Protein AF-A0A7X7KGE7-F1 (afdb_monomer_lite)

Structure (mmCIF, N/CA/C/O backbone):
data_AF-A0A7X7KGE7-F1
#
_entry.id   AF-A0A7X7KGE7-F1
#
loop_
_atom_site.group_PDB
_atom_site.id
_atom_site.type_symbol
_atom_site.label_atom_id
_atom_site.label_alt_id
_atom_site.label_comp_id
_atom_site.label_asym_id
_atom_site.label_entity_id
_atom_site.label_seq_id
_atom_site.pdbx_PDB_ins_code
_atom_site.Cartn_x
_atom_site.Cartn_y
_atom_site.Cartn_z
_atom_site.occupancy
_atom_site.B_iso_or_equiv
_atom_site.auth_seq_id
_atom_site.auth_comp_id
_atom_site.auth_asym_id
_atom_site.auth_atom_id
_atom_site.pdbx_PDB_model_num
ATOM 1 N N . MET A 1 1 ? 40.714 7.848 0.574 1.00 52.41 1 MET A N 1
ATOM 2 C CA . MET A 1 1 ? 39.692 7.225 -0.298 1.00 52.41 1 MET A CA 1
ATOM 3 C C . MET A 1 1 ? 38.360 7.243 0.436 1.00 52.41 1 MET A C 1
ATOM 5 O O . MET A 1 1 ? 38.310 6.769 1.563 1.00 52.41 1 MET A O 1
ATOM 9 N N . ARG A 1 2 ? 37.310 7.849 -0.134 1.00 52.59 2 ARG A N 1
ATOM 10 C CA . ARG A 1 2 ? 35.956 7.795 0.445 1.00 52.59 2 ARG A CA 1
ATOM 11 C C . ARG A 1 2 ? 35.436 6.367 0.279 1.00 52.59 2 ARG A C 1
ATOM 13 O O . ARG A 1 2 ? 35.408 5.878 -0.846 1.00 52.59 2 ARG A O 1
ATOM 20 N N . ALA A 1 3 ? 35.060 5.713 1.375 1.00 55.94 3 ALA A N 1
ATOM 21 C CA . ALA A 1 3 ? 34.415 4.408 1.315 1.00 55.94 3 ALA A CA 1
ATOM 22 C C . ALA A 1 3 ? 33.136 4.521 0.473 1.00 55.94 3 ALA A C 1
ATOM 24 O O . ALA A 1 3 ? 32.324 5.428 0.689 1.00 55.94 3 ALA A O 1
ATOM 25 N N . ALA A 1 4 ? 32.982 3.629 -0.506 1.00 59.44 4 ALA A N 1
ATOM 26 C CA . ALA A 1 4 ? 31.744 3.503 -1.253 1.00 59.44 4 ALA A CA 1
ATOM 27 C C . ALA A 1 4 ? 30.619 3.208 -0.254 1.00 59.44 4 ALA A C 1
ATOM 29 O O . ALA A 1 4 ? 30.708 2.273 0.542 1.00 59.44 4 ALA A O 1
ATOM 30 N N . LYS A 1 5 ? 29.584 4.052 -0.249 1.00 61.25 5 LYS A N 1
ATOM 31 C CA . LYS A 1 5 ? 28.394 3.842 0.574 1.00 61.25 5 LYS A CA 1
ATOM 32 C C . LYS A 1 5 ? 27.780 2.510 0.145 1.00 61.25 5 LYS A C 1
ATOM 34 O O . LYS A 1 5 ? 27.368 2.394 -1.007 1.00 61.25 5 LYS A O 1
ATOM 39 N N . ALA A 1 6 ? 27.755 1.529 1.046 1.00 59.47 6 ALA A N 1
ATOM 40 C CA . ALA A 1 6 ? 27.133 0.237 0.785 1.00 59.47 6 ALA A CA 1
ATOM 41 C C . ALA A 1 6 ? 25.704 0.456 0.265 1.00 59.47 6 ALA A C 1
ATOM 43 O O . ALA A 1 6 ? 24.954 1.272 0.817 1.00 59.47 6 ALA A O 1
ATOM 44 N N . ALA A 1 7 ? 25.357 -0.224 -0.829 1.00 59.50 7 ALA A N 1
ATOM 45 C CA . ALA A 1 7 ? 23.989 -0.234 -1.320 1.00 59.50 7 ALA A CA 1
ATOM 46 C C . ALA A 1 7 ? 23.089 -0.768 -0.191 1.00 59.50 7 ALA A C 1
ATOM 48 O O . ALA A 1 7 ? 23.468 -1.744 0.458 1.00 59.50 7 ALA A O 1
ATOM 49 N N . PRO A 1 8 ? 21.953 -0.117 0.113 1.00 59.69 8 PRO A N 1
ATOM 50 C CA . PRO A 1 8 ? 21.056 -0.622 1.143 1.00 59.69 8 PRO A CA 1
ATOM 51 C C . PRO A 1 8 ? 20.597 -2.025 0.745 1.00 59.69 8 PRO A C 1
ATOM 53 O O . PRO A 1 8 ? 20.142 -2.217 -0.385 1.00 59.69 8 PRO A O 1
ATOM 56 N N . GLU A 1 9 ? 20.727 -2.993 1.654 1.00 61.19 9 GLU A N 1
ATOM 57 C CA . GLU A 1 9 ? 20.193 -4.330 1.412 1.00 61.19 9 GLU A CA 1
ATOM 58 C C . GLU A 1 9 ? 18.685 -4.230 1.14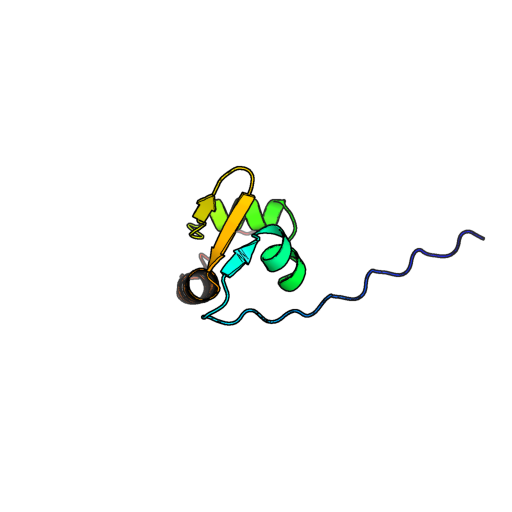0 1.00 61.19 9 GLU A C 1
ATOM 60 O O . GLU A 1 9 ? 17.981 -3.485 1.840 1.00 61.19 9 GLU A O 1
ATOM 65 N N . PRO A 1 10 ? 18.171 -4.931 0.115 1.00 58.44 10 PRO A N 1
ATOM 66 C CA . PRO A 1 10 ? 16.747 -4.951 -0.150 1.00 58.44 10 PRO A CA 1
ATOM 67 C C . PRO A 1 10 ? 16.033 -5.540 1.067 1.00 58.44 10 PRO A C 1
ATOM 69 O O . PRO A 1 10 ? 16.186 -6.708 1.415 1.00 58.44 10 PRO A O 1
ATOM 72 N N . VAL A 1 11 ? 15.250 -4.701 1.744 1.00 61.47 11 VAL A N 1
ATOM 73 C CA . VAL A 1 11 ? 14.401 -5.138 2.850 1.00 61.47 11 VAL A CA 1
ATOM 74 C C . VAL A 1 11 ? 13.258 -5.944 2.245 1.00 61.47 11 VAL A C 1
ATOM 76 O O . VAL A 1 11 ? 12.249 -5.384 1.824 1.00 61.47 11 VAL A O 1
ATOM 79 N N . HIS A 1 12 ? 13.424 -7.261 2.181 1.00 67.19 12 HIS A N 1
ATOM 80 C CA . HIS A 1 12 ? 12.357 -8.174 1.797 1.00 67.19 12 HIS A CA 1
ATOM 81 C C . HIS A 1 12 ? 11.356 -8.272 2.952 1.00 67.19 12 HIS A C 1
ATOM 83 O O . HIS A 1 12 ? 11.612 -8.921 3.965 1.00 67.19 12 HIS A O 1
ATOM 89 N N . GLY A 1 13 ? 10.227 -7.572 2.836 1.00 83.94 13 GLY A N 1
ATOM 90 C CA . GLY A 1 13 ? 9.106 -7.710 3.761 1.00 83.94 13 GLY A CA 1
ATOM 91 C C . GLY A 1 13 ? 7.956 -8.488 3.128 1.00 83.94 13 GLY A C 1
ATOM 92 O O . GLY A 1 13 ? 7.729 -8.403 1.926 1.00 83.94 13 GLY A O 1
ATOM 93 N N . SER A 1 14 ? 7.193 -9.217 3.940 1.00 92.88 14 SER A N 1
ATOM 94 C CA . SER A 1 14 ? 5.931 -9.831 3.517 1.00 92.88 14 SER A CA 1
ATOM 95 C C . SER A 1 14 ? 4.740 -8.945 3.886 1.00 92.88 14 SER A C 1
ATOM 97 O O . SER A 1 14 ? 4.761 -8.256 4.913 1.00 92.88 14 SER A O 1
ATOM 99 N N . ILE A 1 15 ? 3.680 -9.012 3.082 1.00 95.69 15 ILE A N 1
ATOM 100 C CA . ILE A 1 15 ? 2.363 -8.447 3.394 1.00 95.69 15 ILE A CA 1
ATOM 101 C C . ILE A 1 15 ? 1.401 -9.614 3.603 1.00 95.69 15 ILE A C 1
ATOM 103 O O . ILE A 1 15 ? 1.319 -10.495 2.749 1.00 95.69 15 ILE A O 1
ATOM 107 N N . ARG A 1 16 ? 0.686 -9.628 4.730 1.00 96.81 16 ARG A N 1
ATOM 108 C CA . ARG A 1 16 ? -0.381 -10.606 4.998 1.00 96.81 16 ARG A CA 1
ATOM 109 C C . ARG A 1 16 ? -1.745 -9.941 4.905 1.00 96.81 16 ARG A C 1
ATOM 111 O O . ARG A 1 16 ? -1.868 -8.760 5.209 1.00 96.81 16 ARG A O 1
ATOM 118 N N . ALA A 1 17 ? -2.762 -10.695 4.497 1.00 97.69 17 ALA A N 1
ATOM 119 C CA . ALA A 1 17 ? -4.097 -10.158 4.230 1.00 97.69 17 ALA A CA 1
ATOM 120 C C . ALA A 1 17 ? -4.780 -9.538 5.466 1.00 97.69 17 ALA A C 1
ATOM 122 O O . ALA A 1 17 ? -5.544 -8.584 5.337 1.00 97.69 17 ALA A O 1
ATOM 123 N N . ASP A 1 18 ? -4.492 -10.064 6.652 1.00 97.62 18 ASP A N 1
ATOM 124 C CA . ASP A 1 18 ? -5.073 -9.688 7.941 1.00 97.62 18 ASP A CA 1
ATOM 125 C C . ASP A 1 18 ? -4.352 -8.520 8.639 1.00 97.62 18 ASP A C 1
ATOM 127 O O . ASP A 1 18 ? -4.814 -8.026 9.668 1.00 97.62 18 ASP A O 1
ATOM 131 N N . GLU A 1 19 ? -3.244 -8.030 8.080 1.00 97.31 19 GLU A N 1
ATOM 132 C CA . GLU A 1 19 ? -2.489 -6.918 8.655 1.00 97.31 19 GLU A CA 1
ATOM 133 C C . GLU A 1 19 ? -3.145 -5.558 8.339 1.00 97.31 19 GLU A C 1
ATOM 135 O O . GLU A 1 19 ? -3.576 -5.292 7.215 1.00 97.31 19 GLU A O 1
ATOM 140 N N . LEU A 1 20 ? -3.151 -4.642 9.315 1.00 98.12 20 LEU A N 1
ATOM 141 C CA . LEU A 1 20 ? -3.379 -3.210 9.092 1.00 98.12 20 LEU A CA 1
ATOM 142 C C . LEU A 1 20 ? -2.045 -2.479 9.240 1.00 98.12 20 LEU A C 1
ATOM 144 O O . LEU A 1 20 ? -1.464 -2.436 10.324 1.00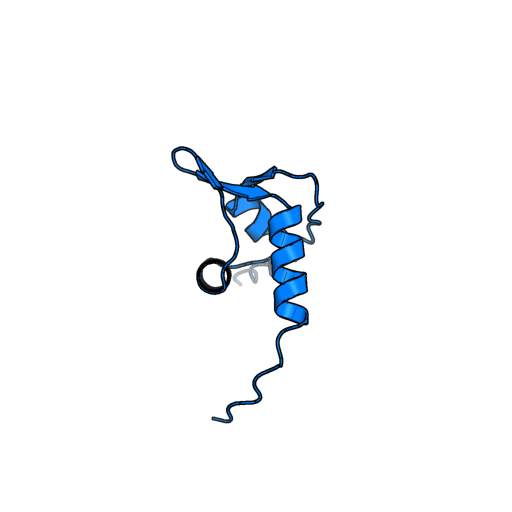 98.12 20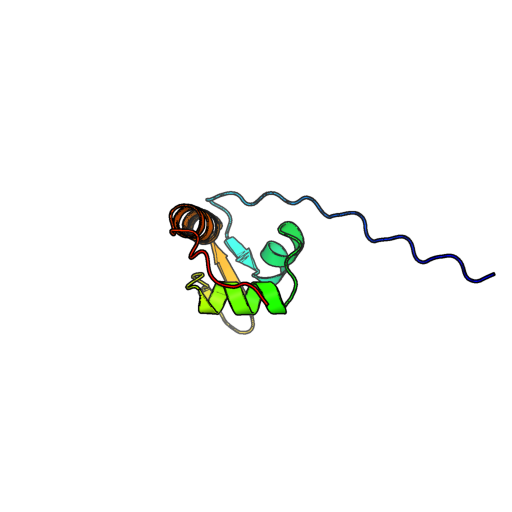 LEU A O 1
ATOM 148 N N . LEU A 1 21 ? -1.559 -1.889 8.153 1.00 97.62 21 LEU A N 1
ATOM 149 C CA . LEU A 1 21 ? -0.238 -1.276 8.097 1.00 97.62 21 LEU A CA 1
ATOM 150 C C . LEU A 1 21 ? -0.346 0.228 7.899 1.00 97.62 21 LEU A C 1
ATOM 152 O O . LEU A 1 21 ? -1.182 0.714 7.142 1.00 97.62 21 LEU A O 1
ATOM 156 N N . LEU A 1 22 ? 0.573 0.977 8.510 1.00 97.44 22 LEU A N 1
ATOM 157 C CA . LEU A 1 22 ? 0.871 2.326 8.039 1.00 97.44 22 LEU A CA 1
ATOM 158 C C . LEU A 1 22 ? 1.374 2.240 6.597 1.00 97.44 22 LEU A C 1
ATOM 160 O O . LEU A 1 22 ? 2.236 1.417 6.282 1.00 97.44 22 LEU A O 1
ATOM 164 N N . MET A 1 23 ? 0.932 3.153 5.736 1.00 95.94 23 MET A N 1
ATOM 165 C CA . MET A 1 23 ? 1.334 3.161 4.328 1.00 95.94 23 MET A CA 1
ATOM 166 C C . MET A 1 23 ? 2.858 3.300 4.163 1.00 95.94 23 MET A C 1
ATOM 168 O O . MET A 1 23 ? 3.442 2.740 3.237 1.00 95.94 23 MET A O 1
ATOM 172 N N . LYS A 1 24 ? 3.527 3.995 5.097 1.00 94.31 24 LYS A N 1
ATOM 173 C CA . LYS A 1 24 ? 4.997 4.089 5.161 1.00 94.31 24 LYS A CA 1
ATOM 174 C C . LYS A 1 24 ? 5.662 2.722 5.361 1.00 94.31 24 LYS A C 1
ATOM 176 O O . LYS A 1 24 ? 6.679 2.454 4.730 1.00 94.31 24 LYS A O 1
ATOM 181 N N . GLU A 1 25 ? 5.101 1.877 6.221 1.00 95.81 25 GLU A N 1
ATOM 182 C CA . GLU A 1 25 ? 5.637 0.543 6.507 1.00 95.81 25 GLU A CA 1
ATOM 183 C C . GLU A 1 25 ? 5.375 -0.420 5.349 1.00 95.81 25 GLU A C 1
ATOM 185 O O . GLU A 1 25 ? 6.299 -1.091 4.898 1.00 95.81 25 GLU A O 1
ATOM 190 N N . ALA A 1 26 ? 4.159 -0.417 4.798 1.00 95.56 26 ALA A N 1
ATOM 191 C CA . ALA A 1 26 ? 3.847 -1.184 3.594 1.00 95.56 26 ALA A CA 1
ATOM 192 C C . ALA A 1 26 ? 4.782 -0.798 2.431 1.00 95.56 26 ALA A C 1
ATOM 194 O O . ALA A 1 26 ? 5.366 -1.668 1.792 1.00 95.56 26 ALA A O 1
ATOM 195 N N . SER A 1 27 ? 5.028 0.502 2.227 1.00 94.44 27 SER A N 1
ATOM 196 C CA . SER A 1 27 ? 5.961 0.973 1.194 1.00 94.44 27 SER A CA 1
ATOM 197 C C . SER A 1 27 ? 7.390 0.490 1.446 1.00 94.44 27 SER A C 1
ATOM 199 O O . SER A 1 27 ? 8.060 0.053 0.518 1.00 94.44 27 SER A O 1
ATOM 201 N N . ARG A 1 28 ? 7.852 0.519 2.704 1.00 93.69 28 ARG A N 1
ATOM 202 C CA . ARG A 1 28 ? 9.176 0.010 3.086 1.00 93.69 28 ARG A CA 1
ATOM 203 C C . ARG A 1 28 ? 9.324 -1.477 2.758 1.00 93.69 28 ARG A C 1
ATOM 205 O O . ARG A 1 28 ? 10.342 -1.852 2.191 1.00 93.69 28 ARG A O 1
ATOM 212 N N . ARG A 1 29 ? 8.323 -2.300 3.089 1.00 94.19 29 ARG A N 1
ATOM 213 C CA . ARG A 1 29 ? 8.338 -3.756 2.849 1.00 94.19 29 ARG A CA 1
ATOM 214 C C . ARG A 1 29 ? 8.300 -4.125 1.368 1.00 94.19 29 ARG A C 1
ATOM 216 O O . ARG A 1 29 ? 8.927 -5.100 0.978 1.00 94.19 29 ARG A O 1
ATOM 223 N N . LEU A 1 30 ? 7.586 -3.340 0.563 1.00 92.12 30 LEU A N 1
ATOM 224 C CA . LEU A 1 30 ? 7.485 -3.524 -0.889 1.00 92.12 30 LEU A CA 1
ATOM 225 C C . LEU A 1 30 ? 8.647 -2.880 -1.662 1.00 92.12 30 LEU A C 1
ATOM 227 O O . LEU A 1 30 ? 8.677 -2.946 -2.888 1.00 92.12 30 LEU A O 1
ATOM 231 N N . GLY A 1 31 ? 9.557 -2.175 -0.981 1.00 92.12 31 GLY A N 1
ATOM 232 C CA . GLY A 1 31 ? 10.591 -1.370 -1.636 1.00 92.12 31 GLY A CA 1
ATOM 233 C C . GLY A 1 31 ? 10.038 -0.192 -2.452 1.00 92.12 31 GLY A C 1
ATOM 234 O O . GLY A 1 31 ? 10.716 0.330 -3.336 1.00 92.12 31 GLY A O 1
ATOM 235 N N . TRP A 1 32 ? 8.807 0.247 -2.184 1.00 92.88 32 TRP A N 1
ATOM 236 C CA . TRP A 1 32 ? 8.165 1.329 -2.921 1.00 92.88 32 TRP A CA 1
ATOM 237 C C . TRP A 1 32 ? 8.728 2.695 -2.548 1.00 92.88 32 TRP A C 1
ATOM 239 O O . TRP A 1 32 ? 8.798 3.089 -1.380 1.00 92.88 32 TRP A O 1
ATOM 249 N N . GLN A 1 33 ? 9.040 3.474 -3.579 1.00 93.00 33 GLN A N 1
ATOM 250 C CA . GLN A 1 33 ? 9.365 4.884 -3.435 1.00 93.00 33 GLN A CA 1
ATOM 251 C C . GLN A 1 33 ? 8.096 5.743 -3.453 1.00 93.00 33 GLN A C 1
ATOM 253 O O . GLN A 1 33 ? 7.019 5.315 -3.872 1.00 93.00 33 GLN A O 1
ATOM 258 N N . ARG A 1 34 ? 8.229 7.015 -3.056 1.00 91.38 34 ARG A N 1
ATOM 259 C CA . ARG A 1 34 ? 7.110 7.973 -3.024 1.00 91.38 34 ARG A CA 1
ATOM 260 C C . ARG A 1 34 ? 6.387 8.094 -4.372 1.00 91.38 34 ARG A C 1
ATOM 262 O O . ARG A 1 34 ? 5.168 8.236 -4.380 1.00 91.38 34 ARG A O 1
ATOM 269 N N . LYS A 1 35 ? 7.124 8.033 -5.491 1.00 93.25 35 LYS A N 1
ATOM 270 C CA . LYS A 1 35 ? 6.551 8.073 -6.848 1.00 93.25 35 LYS A CA 1
ATOM 271 C C . LYS A 1 35 ? 5.686 6.841 -7.132 1.00 93.25 35 LYS A C 1
ATOM 273 O O . LYS A 1 35 ? 4.550 7.006 -7.558 1.00 93.25 35 LYS A O 1
ATOM 278 N N . THR A 1 36 ? 6.180 5.644 -6.814 1.00 94.50 36 THR A N 1
ATOM 279 C CA . THR A 1 36 ? 5.438 4.379 -6.956 1.00 94.50 36 THR A CA 1
ATOM 280 C C . THR A 1 36 ? 4.159 4.389 -6.129 1.00 94.50 36 THR A C 1
ATOM 282 O O . THR A 1 36 ? 3.098 4.053 -6.637 1.00 94.50 36 THR A O 1
ATOM 285 N N . LEU A 1 37 ? 4.228 4.860 -4.880 1.00 93.75 37 LEU A N 1
ATOM 286 C CA . 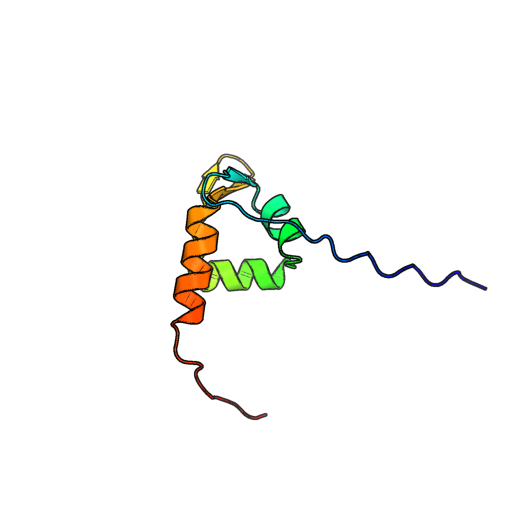LEU A 1 37 ? 3.043 4.984 -4.035 1.00 93.75 37 LEU A CA 1
ATOM 287 C C . LEU A 1 37 ? 2.017 5.969 -4.615 1.00 93.75 37 LEU A C 1
ATOM 289 O O . LEU A 1 37 ? 0.822 5.686 -4.618 1.00 93.75 37 LEU A O 1
ATOM 293 N N . ALA A 1 38 ? 2.465 7.134 -5.090 1.00 93.94 38 ALA A N 1
ATOM 294 C CA . ALA A 1 38 ? 1.574 8.110 -5.712 1.00 93.94 38 ALA A CA 1
ATOM 295 C C . ALA A 1 38 ? 0.902 7.539 -6.972 1.00 93.94 38 ALA A C 1
ATOM 297 O O . ALA A 1 38 ? -0.287 7.767 -7.178 1.00 93.94 38 ALA A O 1
ATOM 298 N N . HIS A 1 39 ? 1.646 6.766 -7.767 1.00 94.81 39 HIS A N 1
ATOM 299 C CA . HIS A 1 39 ? 1.116 6.040 -8.915 1.00 94.81 39 HIS A CA 1
ATOM 300 C C . HIS A 1 39 ? 0.070 5.004 -8.486 1.00 94.81 39 HIS A C 1
ATOM 302 O O . HIS A 1 39 ? -1.063 5.078 -8.933 1.00 94.81 39 HIS A O 1
ATOM 308 N N . ALA A 1 40 ? 0.383 4.123 -7.532 1.00 94.81 40 ALA A N 1
ATOM 309 C CA . ALA A 1 40 ? -0.556 3.112 -7.040 1.00 94.81 40 ALA A CA 1
ATOM 310 C C . ALA A 1 40 ? -1.865 3.721 -6.505 1.00 94.81 40 ALA A C 1
ATOM 312 O O . ALA A 1 40 ? -2.948 3.211 -6.775 1.00 94.81 40 ALA A O 1
ATOM 313 N N . LYS A 1 41 ? -1.789 4.852 -5.790 1.00 94.19 41 LYS A N 1
ATOM 314 C CA . LYS A 1 41 ? -2.983 5.585 -5.337 1.00 94.19 41 LYS A CA 1
ATOM 315 C C . LYS A 1 41 ? -3.822 6.121 -6.499 1.00 94.19 41 LYS A C 1
ATOM 317 O O . LYS A 1 41 ? -5.044 6.076 -6.418 1.00 94.19 41 LYS A O 1
ATOM 322 N N . ARG A 1 42 ? -3.187 6.621 -7.565 1.00 94.19 42 ARG A N 1
ATOM 323 C CA . ARG A 1 42 ? -3.891 7.031 -8.793 1.00 94.19 42 ARG A CA 1
ATOM 324 C C . ARG A 1 42 ? -4.542 5.845 -9.503 1.00 94.19 42 ARG A C 1
ATOM 326 O O . ARG A 1 42 ? -5.642 5.995 -10.010 1.00 94.19 42 ARG A O 1
ATOM 333 N N . GLU A 1 43 ? -3.888 4.688 -9.473 1.00 93.38 43 GLU A N 1
ATOM 334 C CA . GLU A 1 43 ? -4.377 3.423 -10.036 1.00 93.38 43 GLU A CA 1
ATOM 335 C C . GLU A 1 43 ? -5.488 2.756 -9.206 1.00 93.38 43 GLU A C 1
ATOM 337 O O . GLU A 1 43 ? -5.977 1.687 -9.575 1.00 93.38 43 GLU A O 1
ATOM 342 N N . GLY A 1 44 ? -5.900 3.380 -8.095 1.00 94.88 44 GLY A N 1
ATOM 343 C CA . GLY A 1 44 ? -7.044 2.948 -7.294 1.00 94.88 44 GLY A CA 1
ATOM 344 C C . GLY A 1 44 ? -6.700 2.182 -6.017 1.00 94.88 44 GLY A C 1
ATOM 345 O O . GLY A 1 44 ? -7.604 1.609 -5.410 1.00 94.88 44 GLY A O 1
ATOM 346 N N . LEU A 1 45 ? -5.437 2.179 -5.563 1.00 96.69 45 LEU A N 1
ATOM 347 C CA . LEU A 1 45 ? -5.082 1.567 -4.278 1.00 96.69 45 LEU A CA 1
ATOM 348 C C . LEU A 1 45 ? -5.896 2.195 -3.138 1.00 96.69 45 LEU A C 1
ATOM 350 O O . LEU A 1 45 ? -5.770 3.386 -2.833 1.00 96.69 45 LEU A O 1
ATOM 354 N N . ARG A 1 46 ? -6.695 1.363 -2.465 1.00 95.31 46 ARG A N 1
ATOM 355 C CA . ARG A 1 46 ? -7.518 1.782 -1.331 1.00 95.31 46 ARG A CA 1
ATOM 356 C C . ARG A 1 46 ? -6.640 2.045 -0.113 1.00 95.31 46 ARG A C 1
ATOM 358 O O . ARG A 1 46 ? -5.836 1.211 0.291 1.00 95.31 46 ARG A O 1
ATOM 365 N N . THR A 1 47 ? -6.824 3.211 0.498 1.00 96.56 47 THR A N 1
ATOM 366 C CA . THR A 1 47 ? -6.151 3.584 1.747 1.00 96.56 47 THR A CA 1
ATOM 367 C C . THR A 1 47 ? -7.147 4.171 2.730 1.00 96.56 47 THR A C 1
ATOM 369 O O . THR A 1 47 ? -8.089 4.854 2.334 1.00 96.56 47 THR A O 1
ATOM 372 N N . ILE A 1 48 ? -6.904 3.947 4.015 1.00 97.44 48 ILE A N 1
ATOM 373 C CA . ILE A 1 48 ? -7.696 4.480 5.117 1.00 97.44 48 ILE A CA 1
ATOM 374 C C . ILE A 1 48 ? -6.944 5.677 5.688 1.00 97.44 48 ILE A C 1
ATOM 376 O O . ILE A 1 48 ? -5.819 5.539 6.169 1.00 97.44 48 ILE A O 1
ATOM 380 N N . LYS A 1 49 ? -7.561 6.856 5.665 1.00 96.75 49 LYS A N 1
ATOM 381 C CA . LYS A 1 49 ? -6.993 8.050 6.294 1.00 96.75 49 LYS A CA 1
ATOM 382 C C . LYS A 1 49 ? -7.495 8.161 7.730 1.00 96.75 49 LYS A C 1
ATOM 384 O O . LYS A 1 49 ? -8.700 8.255 7.946 1.00 96.75 49 LYS A O 1
ATOM 389 N N . PHE A 1 50 ? -6.583 8.178 8.702 1.00 96.62 50 PHE A N 1
ATOM 390 C CA . PHE A 1 50 ? -6.925 8.355 10.115 1.00 96.62 50 PHE A CA 1
ATOM 391 C C . PHE A 1 50 ? -5.932 9.304 10.797 1.00 96.62 50 PHE A C 1
ATOM 393 O O . PHE A 1 50 ? -4.738 9.023 10.930 1.00 96.62 50 PHE A O 1
ATOM 400 N N . GLY A 1 51 ? -6.431 10.474 11.204 1.00 96.12 51 GLY A N 1
ATOM 401 C CA . GLY A 1 51 ? -5.599 11.561 11.714 1.00 96.12 51 GLY A CA 1
ATOM 402 C C . GLY A 1 51 ? -4.577 12.034 10.674 1.00 96.12 51 GLY A C 1
ATOM 403 O O . GLY A 1 51 ? -4.927 12.389 9.548 1.00 96.12 51 GLY A O 1
ATOM 404 N N . ARG A 1 52 ? -3.296 12.047 11.060 1.00 96.06 52 ARG A N 1
ATOM 405 C CA . ARG A 1 52 ? -2.182 12.477 10.196 1.00 96.06 52 ARG A CA 1
ATOM 406 C C . ARG A 1 52 ? -1.661 11.366 9.275 1.00 96.06 52 ARG A C 1
ATOM 408 O O . ARG A 1 52 ? -0.874 11.655 8.374 1.00 96.06 52 ARG A O 1
ATOM 415 N N . PHE A 1 53 ? -2.047 10.116 9.509 1.00 96.12 53 PHE A N 1
ATOM 416 C CA . PHE A 1 53 ? -1.443 8.969 8.843 1.00 96.12 53 PHE A CA 1
ATOM 417 C C . PHE A 1 53 ? -2.404 8.292 7.868 1.00 96.12 53 PHE A C 1
ATOM 419 O O . PHE A 1 53 ? -3.618 8.253 8.073 1.00 96.12 53 PHE A O 1
ATOM 426 N N . ASP A 1 54 ? -1.810 7.726 6.821 1.00 96.75 54 ASP A N 1
ATOM 427 C CA . ASP A 1 54 ? -2.490 6.823 5.905 1.00 96.75 54 ASP A CA 1
ATOM 428 C C . ASP A 1 54 ? -2.173 5.384 6.303 1.00 96.75 54 ASP A C 1
ATOM 430 O O . ASP A 1 54 ? -1.013 5.032 6.553 1.00 96.75 54 ASP A O 1
ATOM 434 N N . TYR A 1 55 ? -3.207 4.557 6.305 1.00 98.25 55 TYR A N 1
ATOM 435 C CA . TYR A 1 55 ? -3.157 3.134 6.580 1.00 98.25 55 TYR A CA 1
ATOM 436 C C . TYR A 1 55 ? -3.651 2.351 5.366 1.00 98.25 55 TYR A C 1
ATOM 438 O O . TYR A 1 55 ? -4.365 2.874 4.510 1.00 98.25 55 TYR A O 1
ATOM 446 N N . VAL A 1 56 ? -3.288 1.079 5.302 1.00 98.06 56 VAL A N 1
ATOM 447 C CA . VAL A 1 56 ? -3.740 0.142 4.278 1.00 98.06 56 VAL A CA 1
ATOM 448 C C . VAL A 1 56 ? -3.931 -1.226 4.920 1.00 98.06 56 VAL A C 1
ATOM 450 O O . VAL A 1 56 ? -3.108 -1.645 5.739 1.00 98.06 56 VAL A O 1
ATOM 453 N N . ARG A 1 57 ? -5.030 -1.909 4.593 1.00 98.25 57 ARG A N 1
ATOM 454 C CA . ARG A 1 57 ? -5.185 -3.322 4.947 1.00 98.25 57 ARG A CA 1
ATOM 455 C C . ARG A 1 57 ? -4.397 -4.158 3.953 1.00 98.25 57 ARG A C 1
ATOM 457 O O . ARG A 1 57 ? -4.406 -3.868 2.759 1.00 98.25 57 AR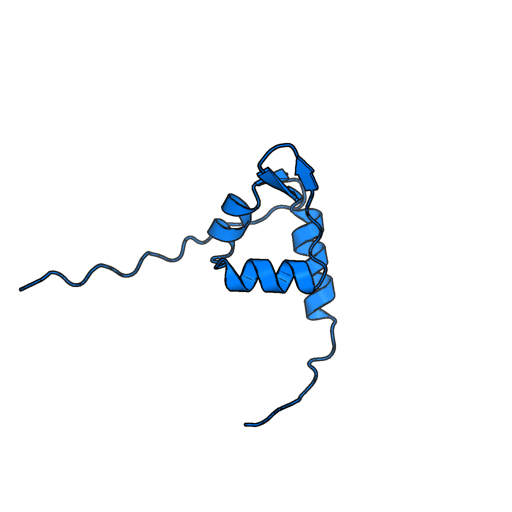G A O 1
ATOM 464 N N . GLY A 1 58 ? -3.737 -5.205 4.425 1.00 98.00 58 GLY A N 1
ATOM 465 C CA . GLY A 1 58 ? -2.988 -6.091 3.546 1.00 98.00 58 GLY A CA 1
ATOM 466 C C . GLY A 1 58 ? -3.878 -6.740 2.487 1.00 98.00 58 GLY A C 1
ATOM 467 O O . GLY A 1 58 ? -3.456 -6.846 1.343 1.00 98.00 58 GLY A O 1
ATOM 468 N N . SER A 1 59 ? -5.128 -7.077 2.817 1.00 98.25 59 SER A N 1
ATOM 469 C CA . SER A 1 59 ? -6.105 -7.596 1.853 1.00 98.25 59 SER A CA 1
ATOM 470 C C . SER A 1 59 ? -6.399 -6.625 0.707 1.00 98.25 59 SER A C 1
ATOM 472 O O . SER A 1 59 ? -6.405 -7.049 -0.442 1.00 98.25 59 SER A O 1
ATOM 474 N N . ASP A 1 60 ? -6.573 -5.331 0.991 1.00 97.88 60 ASP A N 1
ATOM 475 C CA . ASP A 1 60 ? -6.784 -4.304 -0.040 1.00 97.88 60 ASP A CA 1
ATOM 476 C C . ASP A 1 60 ? -5.554 -4.161 -0.950 1.00 97.88 60 ASP A C 1
ATOM 478 O O . ASP A 1 60 ? -5.680 -3.958 -2.156 1.00 97.88 60 ASP A O 1
ATOM 482 N N . LEU A 1 61 ? -4.353 -4.287 -0.380 1.00 96.88 61 LEU A N 1
ATOM 483 C CA . LEU A 1 61 ? -3.102 -4.201 -1.127 1.00 96.88 61 LEU A CA 1
ATOM 484 C C . LEU A 1 61 ? -2.873 -5.435 -2.016 1.00 96.88 61 LEU A C 1
ATOM 486 O O . LEU A 1 61 ? -2.425 -5.299 -3.151 1.00 96.88 61 LEU A O 1
ATOM 490 N N . LEU A 1 62 ? -3.203 -6.630 -1.520 1.00 97.19 62 LEU A N 1
ATOM 491 C CA . LEU A 1 62 ? -3.157 -7.870 -2.298 1.00 97.19 62 LEU A CA 1
ATOM 492 C C . LEU A 1 62 ? -4.209 -7.869 -3.413 1.00 97.19 62 LEU A C 1
ATOM 494 O O . LEU A 1 62 ? -3.883 -8.225 -4.540 1.00 97.19 62 LEU A O 1
ATOM 498 N N . ALA A 1 63 ? -5.431 -7.413 -3.121 1.00 97.38 63 ALA A N 1
ATOM 499 C CA . ALA A 1 63 ? -6.486 -7.253 -4.118 1.00 97.38 63 ALA A CA 1
ATOM 500 C C . ALA A 1 63 ? -6.070 -6.269 -5.218 1.00 97.38 63 ALA A C 1
ATOM 502 O O . ALA A 1 63 ? -6.202 -6.584 -6.392 1.00 97.38 63 ALA A O 1
ATOM 503 N N . PHE A 1 64 ? -5.463 -5.133 -4.854 1.00 96.69 64 PHE A N 1
ATOM 504 C CA . PHE A 1 64 ? -4.920 -4.182 -5.826 1.00 96.69 64 PHE A CA 1
ATOM 505 C C . PHE A 1 64 ? -3.932 -4.835 -6.806 1.00 96.69 64 PHE A C 1
ATOM 507 O O . PHE A 1 64 ? -3.997 -4.575 -8.004 1.00 96.69 64 PHE A O 1
ATOM 514 N N . PHE A 1 65 ? -3.019 -5.681 -6.319 1.00 95.44 65 PHE A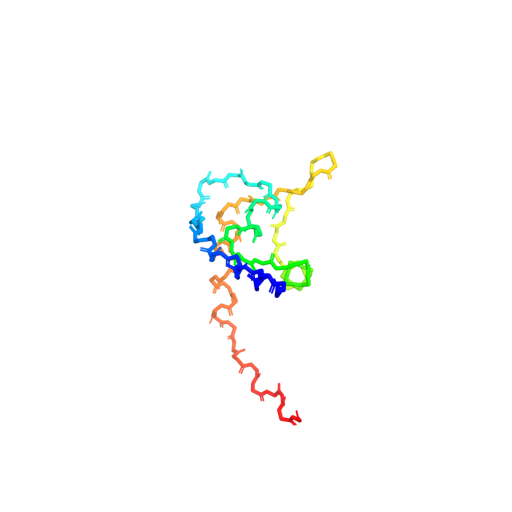 N 1
ATOM 515 C CA . PHE A 1 65 ? -2.075 -6.376 -7.196 1.00 95.44 65 PHE A CA 1
ATOM 516 C C . PHE A 1 65 ? -2.723 -7.480 -8.027 1.00 95.44 65 PHE A C 1
ATOM 518 O O . PHE A 1 65 ? -2.322 -7.659 -9.173 1.00 95.44 65 PHE A O 1
ATOM 525 N N . ALA A 1 66 ? -3.701 -8.199 -7.473 1.00 95.69 66 ALA A N 1
ATOM 526 C CA . ALA A 1 66 ? -4.481 -9.168 -8.234 1.00 95.69 66 ALA A CA 1
ATOM 527 C C . ALA A 1 66 ? -5.203 -8.472 -9.397 1.00 95.69 66 ALA A C 1
ATOM 529 O O . ALA A 1 66 ? -5.032 -8.868 -10.543 1.00 95.69 66 ALA A O 1
ATOM 530 N N . ASP A 1 67 ? -5.890 -7.360 -9.122 1.00 94.69 67 ASP A N 1
ATOM 531 C CA . ASP A 1 67 ? -6.559 -6.557 -10.145 1.00 94.69 67 ASP A CA 1
ATOM 532 C C . ASP A 1 67 ? -5.563 -6.034 -11.187 1.00 94.69 67 ASP A C 1
ATOM 534 O O . ASP A 1 67 ? -5.854 -6.051 -12.377 1.00 94.69 67 ASP A O 1
ATOM 538 N N . LEU A 1 68 ? -4.384 -5.568 -10.758 1.00 91.69 68 LEU A N 1
ATOM 539 C CA . LEU A 1 68 ? -3.340 -5.068 -11.655 1.00 91.69 68 LEU A CA 1
ATOM 540 C C . LEU A 1 68 ? -2.785 -6.167 -12.576 1.00 91.69 68 LEU A C 1
ATOM 542 O O . LEU A 1 68 ? -2.460 -5.870 -13.721 1.00 91.69 68 LEU A O 1
ATOM 546 N N . ALA A 1 69 ? -2.673 -7.405 -12.089 1.00 93.00 69 ALA A N 1
ATOM 547 C CA . ALA A 1 69 ? -2.160 -8.539 -12.856 1.00 93.00 69 ALA A CA 1
ATOM 548 C C . ALA A 1 69 ? -3.131 -9.016 -13.948 1.00 93.00 69 ALA A C 1
ATOM 550 O O . ALA A 1 69 ? -2.684 -9.505 -14.981 1.00 93.00 69 ALA A O 1
ATOM 551 N N . GLU A 1 70 ? -4.436 -8.842 -13.736 1.00 91.81 70 GLU A N 1
ATOM 552 C CA . GLU A 1 70 ? -5.483 -9.187 -14.708 1.00 91.81 70 GLU A CA 1
ATOM 553 C C . GLU A 1 70 ? -5.702 -8.094 -15.766 1.00 91.81 70 GLU A C 1
ATOM 555 O O . GLU A 1 70 ? -6.441 -8.293 -16.734 1.00 91.81 70 GLU A O 1
ATOM 560 N N . ARG A 1 71 ? -5.085 -6.914 -15.607 1.00 86.44 71 ARG A N 1
ATOM 561 C CA . ARG A 1 71 ? -5.196 -5.862 -16.619 1.00 86.44 71 ARG A CA 1
ATOM 562 C C . ARG A 1 71 ? -4.452 -6.290 -17.882 1.00 86.44 71 ARG A C 1
ATOM 564 O O . ARG A 1 71 ? -3.310 -6.748 -17.785 1.00 86.44 71 ARG A O 1
ATOM 571 N N . PRO A 1 72 ? -5.050 -6.099 -19.071 1.00 79.44 72 PRO A N 1
ATOM 572 C CA . PRO A 1 72 ? -4.305 -6.254 -20.303 1.00 79.44 72 PRO A CA 1
ATOM 573 C C . PRO A 1 72 ? -3.085 -5.334 -20.242 1.00 79.44 72 PRO A C 1
ATOM 575 O O . PRO A 1 72 ? -3.195 -4.163 -19.874 1.00 79.44 72 PRO A O 1
ATOM 578 N N . ILE A 1 73 ? -1.912 -5.884 -20.560 1.00 75.50 73 ILE A N 1
ATOM 579 C CA . ILE A 1 73 ? -0.726 -5.068 -20.795 1.00 75.50 73 ILE A CA 1
ATOM 580 C C . ILE A 1 73 ? -1.058 -4.274 -22.053 1.00 75.50 73 ILE A C 1
ATOM 582 O O . ILE A 1 73 ? -0.983 -4.819 -23.153 1.00 75.50 73 ILE A O 1
ATOM 586 N N . ASP A 1 74 ? -1.488 -3.023 -21.890 1.00 66.06 74 ASP A N 1
ATOM 587 C CA . ASP A 1 74 ? -1.589 -2.098 -23.010 1.00 66.06 74 ASP A CA 1
ATOM 588 C C . ASP A 1 74 ? -0.182 -1.984 -23.602 1.00 66.06 74 ASP A C 1
ATOM 590 O O . ASP A 1 74 ? 0.721 -1.361 -23.041 1.00 66.06 74 ASP A O 1
ATOM 594 N N . ALA A 1 75 ? 0.036 -2.695 -24.706 1.00 53.41 75 ALA A N 1
ATOM 595 C CA . ALA A 1 75 ? 1.255 -2.624 -25.480 1.00 53.41 75 ALA A CA 1
ATOM 596 C C . ALA A 1 75 ? 1.251 -1.290 -26.235 1.00 53.41 75 ALA A C 1
ATOM 598 O O . ALA A 1 75 ? 0.814 -1.210 -27.378 1.00 53.41 75 ALA A O 1
ATOM 599 N N . GLY A 1 76 ? 1.724 -0.240 -25.578 1.00 52.72 76 GLY A N 1
ATOM 600 C CA . GLY A 1 76 ? 2.024 1.048 -26.192 1.00 52.72 76 GLY A CA 1
ATOM 601 C C . GLY A 1 76 ? 2.879 1.871 -25.233 1.00 52.72 76 GLY A C 1
ATOM 602 O O . GLY A 1 76 ? 2.582 1.927 -24.047 1.00 52.72 76 GLY A O 1
ATOM 603 N N . GLU A 1 77 ? 3.988 2.495 -25.602 1.00 48.81 77 GLU A N 1
ATOM 604 C CA . GLU A 1 77 ? 4.777 2.642 -26.831 1.00 48.81 77 GLU A CA 1
ATOM 605 C C . GLU A 1 77 ? 6.233 2.764 -26.283 1.00 48.81 77 GLU A C 1
ATOM 607 O O . GLU A 1 77 ? 6.441 3.218 -25.161 1.00 48.81 77 GLU A O 1
ATOM 612 N N . GLY A 1 78 ? 7.298 2.256 -26.897 1.00 52.28 78 GLY A N 1
ATOM 613 C CA . GLY A 1 78 ? 7.634 2.586 -28.266 1.00 52.28 78 GLY A CA 1
ATOM 614 C C . GLY A 1 78 ? 8.044 4.054 -28.402 1.00 52.28 78 GLY A C 1
ATOM 615 O O . GLY A 1 78 ? 7.525 4.699 -29.297 1.00 52.28 78 GLY A O 1
ATOM 616 N N . GLU A 1 79 ? 8.936 4.571 -27.547 1.00 40.38 79 GLU A N 1
ATOM 617 C CA . GLU A 1 79 ? 9.779 5.739 -27.871 1.00 40.38 79 GLU A CA 1
ATOM 618 C C . GLU A 1 79 ? 11.127 5.698 -27.134 1.00 40.38 79 GLU A C 1
ATOM 620 O O . GLU A 1 79 ? 11.135 5.493 -25.896 1.00 40.38 79 GLU A O 1
#

pLDDT: mean 85.94, std 16.52, range [40.38, 98.25]

Secondary structure (DSSP, 8-state):
-PPP-PPPP-------TT-EEEHHHHHHHTT--HHHHHHHHHTT---EEETTEEEEEHHHHHHHHHHHHTS--------

Sequence (79 aa):
MRAAKAAPEPVHGSIRADELLLMKEASRRLGWQRKTLAHAKREGLRTIKFGRFDYVRGSDLLAFFADLAERPIDAGEGE

Radius of gyration: 15.77 Å; chains: 1; bounding box: 47×23×40 Å

Foldseek 3Di:
DDPDDDDPDQQQADQDQADKAFPVVVCSNVVHDPVNVVVLVVLPQDWDDDDPTIIHGSNSVVVSVVVVVPDPPPPDDDD